Protein AF-A0A2S5WKQ3-F1 (afdb_monomer_lite)

Sequence (155 aa):
MHPRRALTFVALSVLSVTSLSACATPDPVRLVDHLTVNELSATMEIDELLPEDASAFVLGCPYSDVDALAASSGIDRELFRVGDRDLPGLTTDGPVALLPVIDGKVRPGVSYDTQHVSMCGTHNEAIIDRGSTLTFAQDGYGQWFAVSVLPSEQA

Radius of gyration: 25.55 Å; chains: 1; bounding box: 59×96×54 Å

Foldseek 3Di:
DDDDDDDDDDPPPPPPPPPPPPPDDPDAAAPVVQWDDDPFKTKHACQVFDDPQFFWWFKLDAQDDLVNSCVLQVQDSCLQDDPPDGPPDSHNGFAIFGFGQGPNHTHGGGGHHCVLEAAVADESHRIAGHRKMWMWGADPVRRTYTDDIHHHPPD

Secondary structure (DSSP, 8-state):
-----------------------PPPPPEEGGGG-EEETTEEEEEGGGTS-TT-SEEEEE-TT--HHHHHHHH---GGGGEETTEEPTT--TTPPPEEEEEETTEE---EEEE-TTEESSSS---SEEETT-EEEEEE-TTS-EEEEEEE-----

Structure (mmCIF, N/CA/C/O backbone):
data_AF-A0A2S5WKQ3-F1
#
_entry.id   AF-A0A2S5WKQ3-F1
#
loop_
_atom_site.group_PDB
_atom_site.id
_atom_site.type_symbol
_atom_site.label_atom_id
_atom_site.label_alt_id
_atom_site.label_comp_id
_atom_site.label_asym_id
_atom_site.label_entity_id
_atom_site.label_seq_id
_atom_site.pdbx_PDB_ins_code
_atom_site.Cartn_x
_atom_site.Cartn_y
_atom_site.Cartn_z
_atom_site.occupancy
_atom_site.B_iso_or_equiv
_atom_site.auth_seq_id
_atom_site.auth_comp_id
_atom_site.auth_asym_id
_atom_site.auth_atom_id
_atom_site.pdbx_PDB_model_num
ATOM 1 N N . MET A 1 1 ? -40.711 -75.280 -35.806 1.00 40.41 1 MET A N 1
ATOM 2 C CA . MET A 1 1 ? -39.359 -75.555 -35.272 1.00 40.41 1 MET A CA 1
ATOM 3 C C . MET A 1 1 ? -38.836 -74.264 -34.654 1.00 40.41 1 MET A C 1
ATOM 5 O O . MET A 1 1 ? -38.832 -73.257 -35.342 1.00 40.41 1 MET A O 1
ATOM 9 N N . HIS A 1 2 ? -38.513 -74.263 -33.357 1.00 44.75 2 HIS A N 1
ATOM 10 C CA . HIS A 1 2 ? -37.836 -73.144 -32.676 1.00 44.75 2 HIS A CA 1
ATOM 11 C C . HIS A 1 2 ? -36.31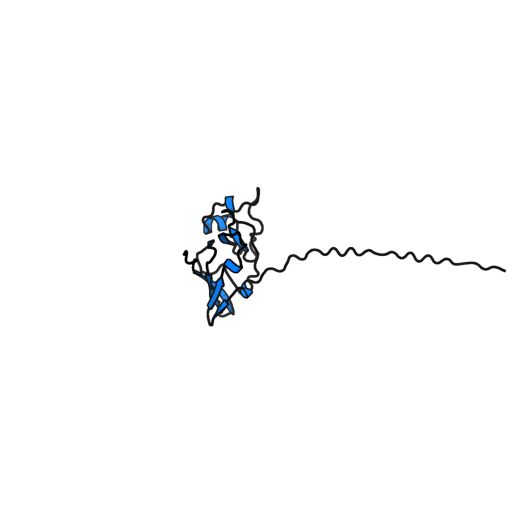7 -73.248 -32.884 1.00 44.75 2 HIS A C 1
ATOM 13 O O . HIS A 1 2 ? -35.801 -74.366 -32.924 1.00 44.75 2 HIS A O 1
ATOM 19 N N . PRO A 1 3 ? -35.607 -72.110 -32.952 1.00 47.06 3 PRO A N 1
ATOM 20 C CA . PRO A 1 3 ? -34.693 -71.726 -31.858 1.00 47.06 3 PRO A CA 1
ATOM 21 C C . PRO A 1 3 ? -34.768 -70.204 -31.565 1.00 47.06 3 PRO A C 1
ATOM 23 O O . PRO A 1 3 ? -34.847 -69.401 -32.480 1.00 47.06 3 PRO A O 1
ATOM 26 N N . ARG A 1 4 ? -35.025 -69.735 -30.335 1.00 41.53 4 ARG A N 1
ATOM 27 C CA . ARG A 1 4 ? -34.152 -69.528 -29.148 1.00 41.53 4 ARG A CA 1
ATOM 28 C C . ARG A 1 4 ? -33.029 -68.468 -29.278 1.00 41.53 4 ARG A C 1
ATOM 30 O O . ARG A 1 4 ? -32.002 -68.754 -29.874 1.00 41.53 4 ARG A O 1
ATOM 37 N N . ARG A 1 5 ? -33.192 -67.407 -28.452 1.00 44.25 5 ARG A N 1
ATOM 38 C CA . ARG A 1 5 ? -32.196 -66.507 -27.795 1.00 44.25 5 ARG A CA 1
ATOM 39 C C . ARG A 1 5 ? -31.515 -65.473 -28.722 1.00 44.25 5 ARG A C 1
ATOM 41 O O . ARG A 1 5 ? -31.240 -65.782 -29.862 1.00 44.25 5 ARG A O 1
ATOM 48 N N . ALA A 1 6 ? -31.237 -64.229 -28.321 1.00 40.34 6 ALA A N 1
ATOM 49 C CA . ALA A 1 6 ? -30.874 -63.715 -27.001 1.00 40.34 6 ALA A CA 1
ATOM 50 C C . ALA A 1 6 ? -31.345 -62.259 -26.771 1.00 40.34 6 ALA A C 1
ATOM 52 O O . ALA A 1 6 ? -31.370 -61.449 -27.692 1.00 40.34 6 ALA A O 1
ATOM 53 N N . LEU A 1 7 ? -31.694 -61.949 -25.519 1.00 44.22 7 LEU A N 1
ATOM 54 C CA . LEU A 1 7 ? -31.868 -60.593 -24.994 1.00 44.22 7 LEU A CA 1
ATOM 55 C C . LEU A 1 7 ? -30.492 -60.058 -24.590 1.00 44.22 7 LEU A C 1
ATOM 57 O O . LEU A 1 7 ? -29.860 -60.630 -23.702 1.00 44.22 7 LEU A O 1
ATOM 61 N N . THR A 1 8 ? -30.051 -58.965 -25.204 1.00 44.59 8 THR A N 1
ATOM 62 C CA . THR A 1 8 ? -28.848 -58.235 -24.788 1.00 44.59 8 THR A CA 1
ATOM 63 C C . THR A 1 8 ? -29.299 -56.973 -24.060 1.00 44.59 8 THR A C 1
ATOM 65 O O . THR A 1 8 ? -29.666 -55.982 -24.685 1.00 44.59 8 THR A O 1
ATOM 68 N N . PHE A 1 9 ? -29.324 -57.023 -22.728 1.00 42.53 9 PHE A N 1
ATOM 69 C CA . PHE A 1 9 ? -29.462 -55.832 -21.892 1.00 42.53 9 PHE A CA 1
ATOM 70 C C . PHE A 1 9 ? -28.116 -55.106 -21.875 1.00 42.53 9 PHE A C 1
ATOM 72 O O . PHE A 1 9 ? -27.173 -55.553 -21.227 1.00 42.53 9 PHE A O 1
ATOM 79 N N . VAL A 1 10 ? -28.019 -53.992 -22.599 1.00 49.22 10 VAL A N 1
ATOM 80 C CA . VAL A 1 10 ? -26.909 -53.047 -22.446 1.00 49.22 10 VAL A CA 1
ATOM 81 C C . VAL A 1 10 ? -27.299 -52.095 -21.320 1.00 49.22 10 VAL A C 1
ATOM 83 O O . VAL A 1 10 ? -28.084 -51.171 -21.513 1.00 49.22 10 VAL A O 1
ATOM 86 N N . ALA A 1 11 ? -26.799 -52.370 -20.117 1.00 47.53 11 ALA A N 1
ATOM 87 C CA . ALA A 1 11 ? -26.864 -51.437 -19.002 1.00 47.53 11 ALA A CA 1
ATOM 88 C C . ALA A 1 11 ? -25.913 -50.269 -19.303 1.00 47.53 11 ALA A C 1
ATOM 90 O O . ALA A 1 11 ? -24.693 -50.410 -19.240 1.00 47.53 11 ALA A O 1
ATOM 91 N N . LEU A 1 12 ? -26.482 -49.130 -19.700 1.00 41.03 12 LEU A N 1
ATOM 92 C CA . LEU A 1 12 ? -25.751 -47.892 -19.932 1.00 41.03 12 LEU A CA 1
ATOM 93 C C . LEU A 1 12 ? -25.515 -47.218 -18.572 1.00 41.03 12 LEU A C 1
ATOM 95 O O . LEU A 1 12 ? -26.355 -46.471 -18.074 1.00 41.03 12 LEU A O 1
ATOM 99 N N . SER A 1 13 ? -24.390 -47.532 -17.933 1.00 49.34 13 SER A N 1
ATOM 100 C CA . SER A 1 13 ? -23.943 -46.838 -16.725 1.00 49.34 13 SER A CA 1
ATOM 101 C C . SER A 1 13 ? -23.499 -45.425 -17.104 1.00 49.34 13 SER A C 1
ATOM 103 O O . SER A 1 13 ? -22.379 -45.218 -17.569 1.00 49.34 13 SER A O 1
ATOM 105 N N . VAL A 1 14 ? -24.391 -44.448 -16.937 1.00 49.59 14 VAL A N 1
ATOM 106 C CA . VAL A 1 14 ? -24.063 -43.023 -17.047 1.00 49.59 14 VAL A CA 1
ATOM 107 C C . VAL A 1 14 ? -23.231 -42.656 -15.819 1.00 49.59 14 VAL A C 1
ATOM 109 O O . VAL A 1 14 ? -23.765 -42.404 -14.743 1.00 49.59 14 VAL A O 1
ATOM 112 N N . LEU A 1 15 ? -21.906 -42.679 -15.966 1.00 46.81 15 LEU A N 1
ATOM 113 C CA . LEU A 1 15 ? -20.988 -42.036 -15.031 1.00 46.81 15 LEU A CA 1
ATOM 114 C C . LEU A 1 15 ? -21.221 -40.528 -15.129 1.00 46.81 15 LEU A C 1
ATOM 116 O O . LEU A 1 15 ? -20.680 -39.847 -15.996 1.00 46.81 15 LEU A O 1
ATOM 120 N N . SER A 1 16 ? -22.076 -40.017 -14.252 1.00 50.88 16 SER A N 1
ATOM 121 C CA . SER A 1 16 ? -22.193 -38.597 -13.963 1.00 50.88 16 SER A CA 1
ATOM 122 C C . SER A 1 16 ? -20.865 -38.114 -13.382 1.00 50.88 16 SER A C 1
ATOM 124 O O . SER A 1 16 ? -20.618 -38.226 -12.182 1.00 50.88 16 SER A O 1
ATOM 126 N N . VAL A 1 17 ? -19.996 -37.606 -14.258 1.00 54.12 17 VAL A N 1
ATOM 127 C CA . VAL A 1 17 ? -18.854 -36.774 -13.885 1.00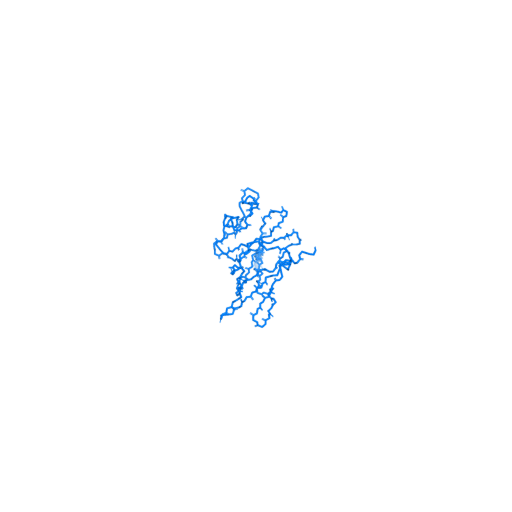 54.12 17 VAL A CA 1
ATOM 128 C C . VAL A 1 17 ? -19.441 -35.484 -13.329 1.00 54.12 17 VAL A C 1
ATOM 130 O O . VAL A 1 17 ? -19.790 -34.564 -14.064 1.00 54.12 17 VAL A O 1
ATOM 133 N N . THR A 1 18 ? -19.625 -35.435 -12.014 1.00 53.84 18 THR A N 1
ATOM 134 C CA . THR A 1 18 ? -19.784 -34.172 -11.302 1.00 53.84 18 THR A CA 1
ATOM 135 C C . THR A 1 18 ? -18.440 -33.468 -11.388 1.00 53.84 18 THR A C 1
ATOM 137 O O . THR A 1 18 ? -17.550 -33.710 -10.573 1.00 53.84 18 THR A O 1
ATOM 140 N N . SER A 1 19 ? -18.267 -32.652 -12.426 1.00 52.22 19 SER A N 1
ATOM 141 C CA . SER A 1 19 ? -17.195 -31.672 -12.504 1.00 52.22 19 SER A CA 1
ATOM 142 C C . SER A 1 19 ? -17.365 -30.735 -11.312 1.00 52.22 19 SER A C 1
ATOM 144 O O . SER A 1 19 ? -18.143 -29.787 -11.354 1.00 52.22 19 SER A O 1
ATOM 146 N N . LEU A 1 20 ? -16.687 -31.055 -10.211 1.00 49.84 20 LEU A N 1
ATOM 147 C CA . LEU A 1 20 ? -16.390 -30.111 -9.149 1.00 49.84 20 LEU A CA 1
ATOM 148 C C . LEU A 1 20 ? -15.510 -29.047 -9.797 1.00 49.84 20 LEU A C 1
ATOM 150 O O . LEU A 1 20 ? -14.291 -29.187 -9.858 1.00 49.84 20 LEU A O 1
ATOM 154 N N . SER A 1 21 ? -16.141 -28.014 -10.349 1.00 50.00 21 SER A N 1
ATOM 155 C CA . SER A 1 21 ? -15.497 -26.734 -10.589 1.00 50.00 21 SER A CA 1
ATOM 156 C C . SER A 1 21 ? -15.071 -26.223 -9.219 1.00 50.00 21 SER A C 1
ATOM 158 O O . SER A 1 21 ? -15.808 -25.502 -8.554 1.00 50.00 21 SER A O 1
ATOM 160 N N . ALA A 1 22 ? -13.908 -26.677 -8.750 1.00 56.59 22 ALA A N 1
ATOM 161 C CA . ALA A 1 22 ? -13.167 -25.945 -7.749 1.00 56.59 22 ALA A CA 1
ATOM 162 C C . ALA A 1 22 ? -13.051 -24.533 -8.320 1.00 56.59 22 ALA A C 1
ATOM 164 O O . ALA A 1 22 ? -12.485 -24.357 -9.400 1.00 56.59 22 ALA A O 1
ATOM 165 N N . CYS A 1 23 ? -13.693 -23.563 -7.671 1.00 56.69 23 CYS A N 1
ATOM 166 C CA . CYS A 1 23 ? -13.458 -22.162 -7.961 1.00 56.69 23 CYS A CA 1
ATOM 167 C C . CYS A 1 23 ? -11.951 -21.971 -7.803 1.00 56.69 23 CYS A C 1
ATOM 169 O O . CYS A 1 23 ? -11.450 -21.999 -6.679 1.00 56.69 23 CYS A O 1
ATOM 171 N N . ALA A 1 24 ? -11.223 -21.902 -8.919 1.00 57.31 24 ALA A N 1
ATOM 172 C CA . ALA A 1 24 ? -9.832 -21.503 -8.885 1.00 57.31 24 ALA A CA 1
ATOM 173 C C . ALA A 1 24 ? -9.813 -20.155 -8.167 1.00 57.31 24 ALA A C 1
ATOM 175 O O . ALA A 1 24 ? -10.614 -19.272 -8.491 1.00 57.31 24 ALA A O 1
ATOM 176 N N . THR A 1 25 ? -8.984 -20.034 -7.133 1.00 58.97 25 THR A N 1
ATOM 177 C CA . THR A 1 25 ? -8.708 -18.734 -6.528 1.00 58.97 25 THR A CA 1
ATOM 178 C C . THR A 1 25 ? -8.339 -17.782 -7.662 1.00 58.97 25 THR A C 1
ATOM 180 O O . THR A 1 25 ? -7.505 -18.170 -8.483 1.00 58.97 25 THR A O 1
ATOM 183 N N . PRO A 1 26 ? -8.991 -16.611 -7.768 1.00 64.06 26 PRO A N 1
ATOM 184 C CA . PRO A 1 26 ? -8.657 -15.653 -8.809 1.00 64.06 26 PRO A CA 1
ATOM 185 C C . PRO A 1 26 ? -7.161 -15.350 -8.743 1.00 64.06 26 PRO A C 1
ATOM 187 O O . PRO A 1 26 ? -6.601 -15.252 -7.646 1.00 64.06 26 PRO A O 1
ATOM 190 N N . ASP A 1 27 ? -6.526 -15.258 -9.910 1.00 69.25 27 ASP A N 1
ATOM 191 C CA . ASP A 1 27 ? -5.113 -14.909 -9.984 1.00 69.25 27 ASP A CA 1
ATOM 192 C C . ASP A 1 27 ? -4.884 -13.550 -9.297 1.00 69.25 27 ASP A C 1
ATOM 194 O O . ASP A 1 27 ? -5.741 -12.661 -9.388 1.00 69.25 27 ASP A O 1
ATOM 198 N N . PRO A 1 28 ? -3.762 -13.382 -8.578 1.00 72.75 28 PRO A N 1
ATOM 199 C CA . PRO A 1 28 ? -3.453 -12.126 -7.912 1.00 72.75 28 PRO A CA 1
ATOM 200 C C . PRO A 1 28 ? -3.348 -10.983 -8.927 1.00 72.75 28 PRO A C 1
ATOM 202 O O . PRO A 1 28 ? -2.813 -11.146 -10.026 1.00 72.75 28 PRO A O 1
ATOM 205 N N . VAL A 1 29 ? -3.844 -9.808 -8.541 1.00 84.31 29 VAL A N 1
ATOM 206 C CA . VAL A 1 29 ? -3.756 -8.592 -9.361 1.00 84.31 29 VAL A CA 1
ATOM 207 C C . VAL A 1 29 ? -2.295 -8.152 -9.433 1.00 84.31 29 VAL A C 1
ATOM 209 O O . VAL A 1 29 ? -1.602 -8.135 -8.418 1.00 84.31 29 VAL A O 1
ATOM 212 N N . ARG A 1 30 ? -1.799 -7.804 -10.621 1.00 88.88 30 ARG A N 1
ATOM 213 C CA . ARG A 1 30 ? -0.387 -7.446 -10.821 1.00 88.88 30 ARG A CA 1
ATOM 214 C C . ARG A 1 30 ? -0.173 -5.961 -10.549 1.00 88.88 30 ARG A C 1
ATOM 216 O O . ARG A 1 30 ? -0.748 -5.125 -11.236 1.00 88.88 30 ARG A O 1
ATOM 223 N N . LEU A 1 31 ? 0.705 -5.622 -9.603 1.00 89.06 31 LEU A N 1
ATOM 224 C CA . LEU A 1 31 ? 0.988 -4.220 -9.248 1.00 89.06 31 LEU A CA 1
ATOM 225 C C . LEU A 1 31 ? 1.557 -3.407 -10.410 1.00 89.06 31 LEU A C 1
ATOM 227 O O . LEU A 1 31 ? 1.294 -2.213 -10.514 1.00 89.06 31 LEU A O 1
ATOM 231 N N . VAL A 1 32 ? 2.325 -4.050 -11.292 1.00 91.69 32 VAL A N 1
ATOM 232 C CA . VAL A 1 32 ? 2.923 -3.387 -12.459 1.00 91.69 32 VAL A CA 1
ATOM 233 C C . VAL A 1 32 ? 1.876 -2.804 -13.407 1.00 91.69 32 VAL A C 1
ATOM 235 O O . VAL A 1 32 ? 2.155 -1.807 -14.066 1.00 91.69 32 VAL A O 1
ATOM 238 N N . ASP A 1 33 ? 0.670 -3.375 -13.441 1.00 92.06 33 ASP A N 1
ATOM 239 C CA . ASP A 1 33 ? -0.402 -2.923 -14.330 1.00 92.06 33 ASP A CA 1
ATOM 240 C C . ASP A 1 33 ? -1.058 -1.615 -13.828 1.00 92.06 33 ASP A C 1
ATOM 242 O O . ASP A 1 33 ? -1.773 -0.964 -14.584 1.00 92.06 33 ASP A O 1
ATOM 246 N N . HIS A 1 34 ? -0.761 -1.196 -12.590 1.00 92.06 34 HIS A N 1
ATOM 247 C CA . HIS A 1 34 ? -1.207 0.066 -11.984 1.00 92.06 34 HIS A CA 1
ATOM 248 C C . HIS A 1 34 ? -0.141 1.174 -12.025 1.00 92.06 34 HIS A C 1
ATOM 250 O O . HIS A 1 34 ? -0.344 2.266 -11.494 1.00 92.06 34 HIS A O 1
ATOM 256 N N . LEU A 1 35 ? 1.025 0.906 -12.620 1.00 93.81 35 LEU A N 1
ATOM 257 C CA . LEU A 1 35 ? 2.070 1.911 -12.770 1.00 93.81 35 LEU A CA 1
ATOM 258 C C . LEU A 1 35 ? 1.817 2.794 -13.993 1.00 93.81 35 LEU A C 1
ATOM 260 O O . LEU A 1 35 ? 1.761 2.324 -15.128 1.00 93.81 35 LEU A O 1
ATOM 264 N N . THR A 1 36 ? 1.802 4.104 -13.772 1.00 95.56 36 THR A N 1
ATOM 265 C CA . THR A 1 36 ? 1.923 5.104 -14.833 1.00 95.56 36 THR A CA 1
ATOM 266 C C . THR A 1 36 ? 3.400 5.428 -15.036 1.00 95.56 36 THR A C 1
ATOM 268 O O . THR A 1 36 ? 4.006 6.146 -14.243 1.00 95.56 36 THR A O 1
ATOM 271 N N . VAL A 1 37 ? 4.003 4.863 -16.084 1.00 94.31 37 VAL A N 1
ATOM 272 C CA . VAL A 1 37 ? 5.443 4.990 -16.361 1.00 94.31 37 VAL A CA 1
ATOM 273 C C . VAL A 1 37 ? 5.749 6.247 -17.181 1.00 94.31 37 VAL A C 1
ATOM 275 O O . VAL A 1 37 ? 5.173 6.468 -18.244 1.00 94.31 37 VAL A O 1
ATOM 278 N N . ASN A 1 38 ? 6.728 7.015 -16.712 1.00 88.50 38 ASN A N 1
ATOM 279 C CA . ASN A 1 38 ? 7.406 8.107 -17.405 1.00 88.50 38 ASN A CA 1
ATOM 280 C C . ASN A 1 38 ? 8.893 7.747 -17.594 1.00 88.50 38 ASN A C 1
ATOM 282 O O . ASN A 1 38 ? 9.377 6.796 -16.990 1.00 88.50 38 ASN A O 1
ATOM 286 N N . GLU A 1 39 ? 9.633 8.495 -18.422 1.00 82.06 39 GLU A N 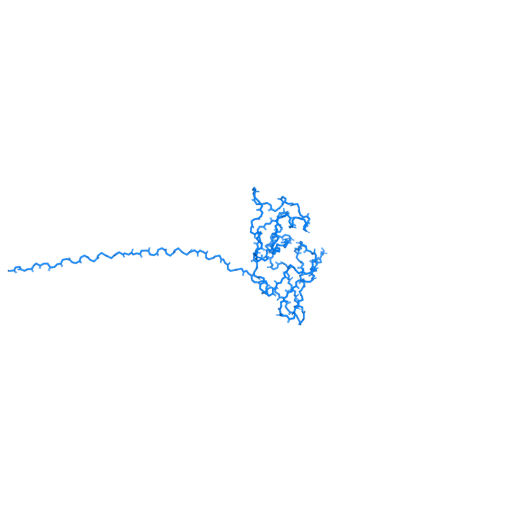1
ATOM 287 C CA . GLU A 1 39 ? 10.978 8.128 -18.924 1.00 82.06 39 GLU A CA 1
ATOM 288 C C . GLU A 1 39 ? 11.903 7.392 -17.928 1.00 82.06 39 GLU A C 1
ATOM 290 O O . GLU A 1 39 ? 12.517 6.399 -18.307 1.00 82.06 39 GLU A O 1
ATOM 295 N N . LEU A 1 40 ? 11.999 7.853 -16.673 1.00 85.62 40 LEU A N 1
ATOM 296 C CA . LEU A 1 40 ? 12.852 7.258 -15.628 1.00 85.62 40 LEU A CA 1
ATOM 297 C C . LEU A 1 40 ? 12.133 7.019 -14.287 1.00 85.62 40 LEU A C 1
ATOM 299 O O . LEU A 1 40 ? 12.776 6.703 -13.286 1.00 85.62 40 LEU A O 1
ATOM 303 N N . SER A 1 41 ? 10.816 7.201 -14.235 1.00 92.88 41 SER A N 1
ATOM 304 C CA . SER A 1 41 ? 10.027 7.089 -13.006 1.00 92.88 41 SER A CA 1
ATOM 305 C C . SER A 1 41 ? 8.664 6.483 -13.295 1.00 92.88 41 SER A C 1
ATOM 307 O O . SER A 1 41 ? 8.199 6.490 -14.429 1.00 92.88 41 SER A O 1
ATOM 309 N N . ALA A 1 42 ? 7.994 5.977 -12.271 1.00 95.31 42 ALA A N 1
ATOM 310 C CA . ALA A 1 42 ? 6.591 5.612 -12.385 1.00 95.31 42 ALA A CA 1
ATOM 311 C C . ALA A 1 42 ? 5.803 6.160 -11.202 1.00 95.31 42 ALA A C 1
ATOM 313 O O . ALA A 1 42 ? 6.372 6.402 -10.137 1.00 95.31 42 ALA A O 1
ATOM 314 N N . THR A 1 43 ? 4.506 6.359 -11.390 1.00 95.38 43 THR A N 1
ATOM 315 C CA . THR A 1 43 ? 3.585 6.727 -10.315 1.00 95.38 43 THR A CA 1
ATOM 316 C C . THR A 1 43 ? 2.457 5.716 -10.187 1.00 95.38 43 THR A C 1
ATOM 318 O O . THR A 1 43 ? 2.152 4.994 -11.134 1.00 95.38 43 THR A O 1
ATOM 321 N N . MET A 1 44 ? 1.854 5.652 -9.005 1.00 93.50 44 MET A N 1
ATOM 322 C CA . MET A 1 44 ? 0.676 4.837 -8.718 1.00 93.50 44 MET A CA 1
ATOM 323 C C . MET A 1 44 ? -0.251 5.625 -7.804 1.00 93.50 44 MET A C 1
ATOM 325 O O . MET A 1 44 ? 0.184 6.078 -6.743 1.00 93.50 44 MET A O 1
ATOM 329 N N . GLU A 1 45 ? -1.511 5.754 -8.205 1.00 93.12 45 GLU A N 1
ATOM 330 C CA . GLU A 1 45 ? -2.550 6.350 -7.371 1.00 93.12 45 GLU A CA 1
ATOM 331 C C . GLU A 1 45 ? -3.165 5.278 -6.473 1.00 93.12 45 GLU A C 1
ATOM 333 O O . GLU A 1 45 ? -3.615 4.231 -6.940 1.00 93.12 45 GLU A O 1
ATOM 338 N N . ILE A 1 46 ? -3.193 5.530 -5.166 1.00 89.88 46 ILE A N 1
ATOM 339 C CA . ILE A 1 46 ? -3.675 4.543 -4.189 1.00 89.88 46 ILE A CA 1
ATOM 340 C C . ILE A 1 46 ? -5.189 4.337 -4.246 1.00 89.88 46 ILE A C 1
ATOM 342 O O . ILE A 1 46 ? -5.682 3.260 -3.902 1.00 89.88 46 ILE A O 1
ATOM 346 N N . ASP A 1 47 ? -5.924 5.331 -4.735 1.00 90.12 47 ASP A N 1
ATOM 347 C CA . ASP A 1 47 ? -7.382 5.276 -4.869 1.00 90.12 47 ASP A CA 1
ATOM 348 C C . ASP A 1 47 ? -7.846 4.148 -5.784 1.00 90.12 47 ASP A C 1
ATOM 350 O O . ASP A 1 47 ? -8.896 3.559 -5.541 1.00 90.12 47 ASP A O 1
ATOM 354 N N . GLU A 1 48 ? -7.045 3.798 -6.791 1.00 86.44 48 GLU A N 1
ATOM 355 C CA . GLU A 1 48 ? -7.355 2.703 -7.711 1.00 86.44 48 GLU A CA 1
ATOM 356 C C . GLU A 1 48 ? -7.280 1.325 -7.044 1.00 86.44 48 GLU A C 1
ATOM 358 O O . GLU A 1 48 ? -7.861 0.359 -7.539 1.00 86.44 48 GLU A O 1
ATOM 363 N N . LEU A 1 49 ? -6.557 1.229 -5.926 1.00 87.88 49 LEU A N 1
ATOM 364 C CA . LEU A 1 49 ? -6.327 -0.016 -5.201 1.00 87.88 49 LEU A CA 1
ATOM 365 C C . LEU A 1 49 ? -7.264 -0.164 -3.998 1.00 87.88 49 LEU A C 1
ATOM 367 O O . LEU A 1 49 ? -7.508 -1.289 -3.556 1.00 87.88 49 LEU A O 1
ATOM 371 N N . LEU A 1 50 ? -7.766 0.951 -3.452 1.00 87.56 50 LEU A N 1
ATOM 372 C CA . LEU A 1 50 ? -8.588 0.989 -2.241 1.00 87.56 50 LEU A CA 1
ATOM 373 C C . LEU A 1 50 ? -10.035 0.535 -2.504 1.00 87.56 50 LEU A C 1
ATOM 375 O O . LEU A 1 50 ? -10.705 1.080 -3.380 1.00 87.56 50 LEU A O 1
ATOM 379 N N . PRO A 1 51 ? -10.591 -0.360 -1.665 1.00 89.00 51 PRO A N 1
ATOM 380 C CA . PRO A 1 51 ? -12.041 -0.501 -1.532 1.00 89.00 51 PRO A CA 1
ATOM 381 C C . PRO A 1 51 ? -12.688 0.844 -1.176 1.00 89.00 51 PRO A C 1
ATOM 383 O O . PRO A 1 51 ? -12.107 1.596 -0.398 1.00 89.00 51 PRO A O 1
ATOM 386 N N . GLU A 1 52 ? -13.890 1.149 -1.678 1.00 89.31 52 GLU A N 1
ATOM 387 C CA . GLU A 1 52 ? -14.543 2.466 -1.511 1.00 89.31 52 GLU A CA 1
ATOM 388 C C . GLU A 1 52 ? -14.647 2.948 -0.047 1.00 89.31 52 GLU A C 1
ATOM 390 O O . GLU A 1 52 ? -14.547 4.144 0.227 1.00 89.31 52 GLU A O 1
ATOM 395 N N . ASP A 1 53 ? -14.769 2.040 0.916 1.00 92.81 53 ASP A N 1
ATOM 396 C CA . ASP A 1 53 ? -14.905 2.324 2.348 1.00 92.81 53 ASP A CA 1
ATOM 397 C C . ASP A 1 53 ? -13.571 2.432 3.114 1.00 92.81 53 ASP A C 1
ATOM 399 O O . ASP A 1 53 ? -13.563 2.796 4.291 1.00 92.81 53 ASP A O 1
ATOM 403 N N . ALA A 1 54 ? -12.436 2.159 2.469 1.00 94.38 54 ALA A N 1
ATOM 404 C CA . ALA A 1 54 ? -11.123 2.165 3.111 1.00 94.38 54 ALA A CA 1
ATOM 405 C C . ALA A 1 54 ? -10.471 3.557 3.145 1.00 94.38 54 ALA A C 1
ATOM 407 O O . ALA A 1 54 ? -10.257 4.178 2.113 1.00 94.38 54 ALA A O 1
ATOM 408 N N . SER A 1 55 ? -10.080 4.053 4.318 1.00 93.69 55 SER A N 1
ATOM 409 C CA . SER A 1 55 ? -9.453 5.379 4.448 1.00 93.69 55 SER A CA 1
ATOM 410 C C . SER A 1 55 ? -7.961 5.402 4.104 1.00 93.69 55 SER A C 1
ATOM 412 O O . SER A 1 55 ? -7.421 6.461 3.801 1.00 93.69 55 SER A O 1
ATOM 414 N N . ALA A 1 56 ? -7.290 4.256 4.199 1.00 94.00 56 ALA A N 1
ATOM 415 C CA . ALA A 1 56 ? -5.853 4.100 3.997 1.00 94.00 56 ALA A CA 1
ATOM 416 C C . ALA A 1 56 ? -5.504 2.622 3.768 1.00 94.00 56 ALA A C 1
ATOM 418 O O . ALA A 1 56 ? -6.337 1.738 3.994 1.00 94.00 56 ALA A O 1
ATOM 419 N N . PHE A 1 57 ? -4.253 2.353 3.404 1.00 92.19 57 PHE A N 1
ATOM 420 C CA . PHE A 1 57 ? -3.651 1.024 3.437 1.00 92.19 57 PHE A CA 1
ATOM 421 C C . PHE A 1 57 ? -2.524 0.938 4.457 1.00 92.19 57 PHE A C 1
ATOM 423 O O . PHE A 1 57 ? -1.665 1.810 4.515 1.00 92.19 57 PHE A O 1
ATOM 430 N N . VAL A 1 58 ? -2.478 -0.170 5.196 1.00 92.81 58 VAL A N 1
ATOM 431 C CA . VAL A 1 58 ? -1.252 -0.637 5.851 1.00 92.81 58 VAL A CA 1
ATOM 432 C C . VAL A 1 58 ? -0.520 -1.555 4.881 1.00 92.81 58 VAL A C 1
ATOM 434 O O . VAL A 1 58 ? -1.111 -2.493 4.335 1.00 92.81 58 VAL A O 1
ATOM 437 N N . LEU A 1 59 ? 0.769 -1.302 4.675 1.00 89.88 59 LEU A N 1
ATOM 438 C CA . LEU A 1 59 ? 1.602 -2.131 3.811 1.00 89.88 59 LEU A CA 1
ATOM 439 C C . LEU A 1 59 ? 2.065 -3.398 4.536 1.00 89.88 59 LEU A C 1
ATOM 441 O O . LEU A 1 59 ? 2.942 -3.360 5.395 1.00 89.88 59 LEU A O 1
ATOM 445 N N . GLY A 1 60 ? 1.498 -4.542 4.154 1.00 87.94 60 GLY A N 1
ATOM 446 C CA . GLY A 1 60 ? 1.952 -5.866 4.568 1.00 87.94 60 GLY A CA 1
ATOM 447 C C . GLY A 1 60 ? 3.105 -6.350 3.693 1.00 87.94 60 GLY A C 1
ATOM 448 O O . GLY A 1 60 ? 2.873 -7.009 2.680 1.00 87.94 60 GLY A O 1
ATOM 449 N N . CYS A 1 61 ? 4.339 -6.019 4.069 1.00 86.31 61 CYS A N 1
ATOM 450 C CA . CYS A 1 61 ? 5.539 -6.464 3.361 1.00 86.31 61 CYS A CA 1
ATOM 451 C C . CYS A 1 61 ? 5.859 -7.947 3.602 1.00 86.31 61 CYS A C 1
ATOM 453 O O . CYS A 1 61 ? 5.468 -8.484 4.642 1.00 86.31 61 CYS A O 1
ATOM 455 N N . PRO A 1 62 ? 6.614 -8.617 2.704 1.00 80.50 62 PRO A N 1
ATOM 456 C CA . PRO A 1 62 ? 7.125 -9.958 2.976 1.00 80.50 62 PRO A CA 1
ATOM 457 C C . PRO A 1 62 ? 7.807 -10.006 4.348 1.00 80.50 62 PRO A C 1
ATOM 459 O O . PRO A 1 62 ? 8.458 -9.040 4.753 1.00 80.50 62 PRO A O 1
ATOM 462 N N . TYR A 1 63 ? 7.642 -11.111 5.072 1.00 77.38 63 TYR A N 1
ATOM 463 C CA . TYR A 1 63 ? 8.143 -11.292 6.445 1.00 77.38 63 TYR A CA 1
ATOM 464 C C . TYR A 1 63 ? 7.531 -10.381 7.518 1.00 77.38 63 TYR A C 1
ATOM 466 O O . TYR A 1 63 ? 7.962 -10.447 8.667 1.00 77.38 63 TYR A O 1
ATOM 474 N N . SER A 1 64 ? 6.518 -9.575 7.192 1.00 82.69 64 SER A N 1
ATOM 475 C CA . SER A 1 64 ? 5.783 -8.808 8.200 1.00 82.69 64 SER A CA 1
ATOM 476 C C . SER A 1 64 ? 4.795 -9.710 8.936 1.00 82.69 64 SER A C 1
ATOM 478 O O . SER A 1 64 ? 4.047 -10.458 8.312 1.00 82.69 64 SER A O 1
ATOM 480 N N . ASP A 1 65 ? 4.769 -9.613 10.261 1.00 88.19 65 ASP A N 1
ATOM 481 C CA . ASP A 1 65 ? 3.718 -10.162 11.115 1.00 88.19 65 ASP A CA 1
ATOM 482 C C . ASP A 1 65 ? 2.926 -9.022 11.776 1.00 88.19 65 ASP A C 1
ATOM 484 O O . ASP A 1 65 ? 3.231 -7.840 11.599 1.00 88.19 65 ASP A O 1
ATOM 488 N N . VAL A 1 66 ? 1.875 -9.363 12.523 1.00 91.19 66 VAL A N 1
ATOM 489 C CA . VAL A 1 66 ? 1.025 -8.361 13.183 1.00 91.19 66 VAL A CA 1
ATOM 490 C C . VAL A 1 66 ? 1.819 -7.480 14.153 1.00 91.19 66 VAL A C 1
ATOM 492 O O . VAL A 1 66 ? 1.531 -6.290 14.250 1.00 91.19 66 VAL A O 1
ATOM 495 N N . ASP A 1 67 ? 2.819 -8.026 14.846 1.00 90.12 67 ASP A N 1
ATOM 496 C CA . ASP A 1 67 ? 3.634 -7.251 15.783 1.00 90.12 67 ASP A CA 1
ATOM 497 C C . ASP A 1 67 ? 4.506 -6.229 15.061 1.00 90.12 67 ASP A C 1
ATOM 499 O O . ASP A 1 67 ? 4.540 -5.056 15.440 1.00 90.12 67 ASP A O 1
ATOM 503 N N . ALA A 1 68 ? 5.176 -6.653 13.992 1.00 88.19 68 ALA A N 1
ATOM 504 C CA . ALA A 1 68 ? 5.987 -5.783 13.158 1.00 88.19 68 ALA A CA 1
ATOM 505 C C . ALA A 1 68 ? 5.138 -4.690 12.492 1.00 88.19 68 ALA A C 1
ATOM 507 O O . ALA A 1 68 ? 5.553 -3.528 12.443 1.00 88.19 68 ALA A O 1
ATOM 508 N N . LEU A 1 69 ? 3.934 -5.028 12.019 1.00 90.19 69 LEU A N 1
ATOM 509 C CA . LEU A 1 69 ? 3.017 -4.055 11.426 1.00 90.19 69 LEU A CA 1
ATOM 510 C C . LEU A 1 69 ? 2.490 -3.062 12.456 1.00 90.19 69 LEU A C 1
ATOM 512 O O . LEU A 1 69 ? 2.523 -1.863 12.198 1.00 90.19 69 LEU A O 1
ATOM 516 N N . ALA A 1 70 ? 2.055 -3.518 13.630 1.00 92.19 70 ALA A N 1
ATOM 517 C CA . ALA A 1 70 ? 1.607 -2.628 14.699 1.00 92.19 70 ALA A CA 1
ATOM 518 C C . ALA A 1 70 ? 2.732 -1.674 15.137 1.00 92.19 70 ALA A C 1
ATOM 520 O O . ALA A 1 70 ? 2.522 -0.468 15.255 1.00 92.19 70 ALA A O 1
ATOM 521 N N . ALA A 1 71 ? 3.954 -2.190 15.299 1.00 90.38 71 ALA A N 1
ATOM 522 C CA . ALA A 1 71 ? 5.108 -1.388 15.690 1.00 90.38 71 ALA A CA 1
ATOM 523 C C . ALA A 1 71 ? 5.509 -0.348 14.630 1.00 90.38 71 ALA A C 1
ATOM 525 O O . ALA A 1 71 ? 5.818 0.788 14.984 1.00 90.38 71 ALA A O 1
ATOM 526 N N . SER A 1 72 ? 5.517 -0.722 13.347 1.00 88.00 72 SER A N 1
ATOM 527 C CA . SER A 1 72 ? 5.930 0.172 12.253 1.00 88.00 72 SER A CA 1
ATOM 528 C C . SER A 1 72 ? 4.862 1.199 11.875 1.00 88.00 72 SER A C 1
ATOM 530 O O . SER A 1 72 ? 5.198 2.342 11.582 1.00 88.00 72 SER A O 1
ATOM 532 N N . SER A 1 73 ? 3.584 0.820 11.912 1.00 88.81 73 SER A N 1
ATOM 533 C CA . SER A 1 73 ? 2.462 1.714 11.595 1.00 88.81 73 SER A CA 1
ATOM 534 C C . SER A 1 73 ? 2.037 2.604 12.766 1.00 88.81 73 SER A C 1
ATOM 536 O O . SER A 1 73 ? 1.398 3.630 12.555 1.00 88.81 73 SER A O 1
ATOM 538 N N . GLY A 1 74 ? 2.346 2.216 14.008 1.00 90.56 74 GLY A N 1
ATOM 539 C CA . GLY A 1 74 ? 1.826 2.877 15.209 1.00 90.56 74 GLY A CA 1
ATOM 540 C C . GLY A 1 74 ? 0.343 2.591 15.486 1.00 90.56 74 GLY A C 1
ATOM 541 O O . GLY A 1 74 ? -0.230 3.179 16.404 1.00 90.56 74 GLY A O 1
ATOM 542 N N . ILE A 1 75 ? -0.283 1.695 14.717 1.00 92.62 75 ILE A N 1
ATOM 543 C CA . ILE A 1 75 ? -1.655 1.236 14.940 1.00 92.62 75 ILE A CA 1
ATOM 544 C C . ILE A 1 75 ? -1.663 0.241 16.103 1.00 92.62 75 ILE A C 1
ATOM 546 O O . ILE A 1 75 ? -0.822 -0.655 16.179 1.00 92.62 75 ILE A O 1
ATOM 550 N N . ASP A 1 76 ? -2.649 0.371 16.995 1.00 94.88 76 ASP A N 1
ATOM 551 C CA . ASP A 1 76 ? -2.860 -0.590 18.080 1.00 94.88 76 ASP A CA 1
ATOM 552 C C . ASP A 1 76 ? -3.018 -2.009 17.513 1.00 94.88 76 ASP A C 1
ATOM 554 O O . ASP A 1 76 ? -3.835 -2.256 16.620 1.00 94.88 76 ASP A O 1
ATOM 558 N N . ARG A 1 77 ? -2.249 -2.954 18.061 1.00 93.62 77 ARG A N 1
ATOM 559 C CA . ARG A 1 77 ? -2.270 -4.363 17.663 1.00 93.62 77 ARG A CA 1
ATOM 560 C C . ARG A 1 77 ? -3.689 -4.946 17.623 1.00 93.62 77 ARG A C 1
ATOM 562 O O . ARG A 1 77 ? -3.995 -5.729 16.726 1.00 93.62 77 ARG A O 1
ATOM 569 N N . GLU A 1 78 ? -4.572 -4.571 18.549 1.00 94.75 78 GLU A N 1
ATOM 570 C CA . GLU A 1 78 ? -5.942 -5.100 18.609 1.00 94.75 78 GLU A CA 1
ATOM 571 C C . GLU A 1 78 ? -6.782 -4.722 17.373 1.00 94.75 78 GLU A C 1
ATOM 573 O O . GLU A 1 78 ? -7.761 -5.401 17.048 1.00 94.75 78 GLU A O 1
ATOM 578 N N . LEU A 1 79 ? -6.389 -3.681 16.631 1.00 95.25 79 LEU A N 1
ATOM 579 C CA . LEU A 1 79 ? -7.050 -3.263 15.391 1.00 95.25 79 LEU A CA 1
ATOM 580 C C . LEU A 1 79 ? -6.727 -4.175 14.198 1.00 95.25 79 LEU A C 1
ATOM 582 O O . LEU A 1 79 ? -7.426 -4.099 13.188 1.00 95.25 79 LEU A O 1
ATOM 586 N N . PHE A 1 80 ? -5.749 -5.078 14.331 1.00 94.19 80 PHE A N 1
ATOM 587 C CA . PHE A 1 80 ? -5.439 -6.132 13.359 1.00 94.19 80 PHE A CA 1
ATOM 588 C C . PHE A 1 80 ? -6.224 -7.432 13.612 1.00 94.19 80 PHE A C 1
ATOM 590 O O . PHE A 1 80 ? -5.976 -8.443 12.957 1.00 94.19 80 PHE A O 1
ATOM 597 N N . ARG A 1 81 ? -7.177 -7.460 14.556 1.00 92.81 81 ARG A N 1
ATOM 598 C CA . ARG A 1 81 ? -7.925 -8.685 14.878 1.00 92.81 81 ARG A CA 1
ATOM 599 C C . ARG A 1 81 ? -9.166 -8.892 14.014 1.00 92.81 81 ARG A C 1
ATOM 601 O O . ARG A 1 81 ? -9.982 -7.992 13.791 1.00 92.81 81 ARG A O 1
ATOM 608 N N . VAL A 1 82 ? -9.363 -10.143 13.604 1.00 89.19 82 VAL A N 1
ATOM 609 C CA . VAL A 1 82 ? -10.567 -10.649 12.941 1.00 89.19 82 VAL A CA 1
ATOM 610 C C . VAL A 1 82 ? -11.249 -11.650 13.875 1.00 89.19 82 VAL A C 1
ATOM 612 O O . VAL A 1 82 ? -10.856 -12.813 13.983 1.00 89.19 82 VAL A O 1
ATOM 615 N N . GLY A 1 83 ? -12.280 -11.179 14.582 1.00 88.81 83 GLY A N 1
ATOM 616 C CA . GLY A 1 83 ? -12.876 -11.929 15.690 1.00 88.81 83 GLY A CA 1
ATOM 617 C C . GLY A 1 83 ? -11.854 -12.117 16.812 1.00 88.81 83 GLY A C 1
ATOM 618 O O . GLY A 1 83 ? -11.198 -11.161 17.213 1.00 88.81 83 GLY A O 1
ATOM 619 N N . ASP A 1 84 ? -11.677 -13.355 17.271 1.00 89.38 84 ASP A N 1
ATOM 620 C CA . ASP A 1 84 ? -10.724 -13.682 18.339 1.00 89.38 84 ASP A CA 1
ATOM 621 C C . ASP A 1 84 ? -9.297 -13.958 17.834 1.00 89.38 84 ASP A C 1
ATOM 623 O O . ASP A 1 84 ? -8.433 -14.342 18.623 1.00 89.38 84 ASP A O 1
ATOM 627 N N . ARG A 1 85 ? -9.018 -13.785 16.537 1.00 90.25 85 ARG A N 1
ATOM 628 C CA . ARG A 1 85 ? -7.727 -14.131 15.921 1.00 90.25 85 ARG A CA 1
ATOM 629 C C . ARG A 1 85 ? -7.042 -12.914 15.316 1.00 90.25 85 ARG A C 1
ATOM 631 O O . ARG A 1 85 ? -7.709 -11.963 14.923 1.00 90.25 85 ARG A O 1
ATOM 638 N N . ASP A 1 86 ? -5.724 -12.988 15.216 1.00 90.56 86 ASP A N 1
ATOM 639 C CA . ASP A 1 86 ? -4.917 -12.039 14.451 1.00 90.56 86 ASP A CA 1
ATOM 640 C C . ASP A 1 86 ? -5.217 -12.137 12.949 1.00 90.56 86 ASP A C 1
ATOM 642 O O . ASP A 1 86 ? -5.743 -13.152 12.470 1.00 90.56 86 ASP A O 1
ATOM 646 N N . LEU A 1 87 ? -4.885 -11.074 12.214 1.00 89.19 87 LEU A N 1
ATOM 647 C CA . LEU A 1 87 ? -5.075 -10.999 10.772 1.00 89.19 87 LEU A CA 1
ATOM 648 C C . LEU A 1 87 ? -4.385 -12.187 10.071 1.00 89.19 87 LEU A C 1
ATOM 650 O O . LEU A 1 87 ? -3.168 -12.351 10.191 1.00 89.19 87 LEU A O 1
ATOM 654 N N . PRO A 1 88 ? -5.130 -13.034 9.342 1.00 78.94 88 PRO A N 1
ATOM 655 C CA . PRO A 1 88 ? -4.551 -14.189 8.671 1.00 78.94 88 PRO A CA 1
ATOM 656 C C . PRO A 1 88 ? -3.793 -13.775 7.403 1.00 78.94 88 PRO A C 1
ATOM 658 O O . PRO A 1 88 ? -4.128 -12.781 6.767 1.00 78.94 88 PRO A O 1
ATOM 661 N N . GLY A 1 89 ? -2.825 -14.594 6.980 1.00 70.19 89 GLY A N 1
ATOM 662 C CA . GLY A 1 89 ? -2.193 -14.456 5.659 1.00 70.19 89 GLY A CA 1
ATOM 663 C C . GLY A 1 89 ? -0.993 -13.509 5.594 1.00 70.19 89 GLY A C 1
ATOM 664 O O . GLY A 1 89 ? -0.416 -13.352 4.524 1.00 70.19 89 GLY A O 1
ATOM 665 N N . LEU A 1 90 ? -0.564 -12.950 6.726 1.00 75.12 90 LEU A N 1
ATOM 666 C CA . LEU A 1 90 ? 0.742 -12.306 6.873 1.00 75.12 90 LEU A CA 1
ATOM 667 C C . LEU A 1 90 ? 1.825 -13.395 6.940 1.00 75.12 90 LEU A C 1
ATOM 669 O O . LEU A 1 90 ? 2.236 -13.830 8.013 1.00 75.12 90 LEU A O 1
ATOM 673 N N . THR A 1 91 ? 2.165 -13.970 5.786 1.00 65.25 91 THR A N 1
ATOM 674 C CA . THR A 1 91 ? 3.121 -15.084 5.689 1.00 65.25 91 THR A CA 1
ATOM 675 C C . THR A 1 91 ? 4.511 -14.589 5.326 1.00 65.25 91 THR A C 1
ATOM 677 O O . THR A 1 91 ? 4.653 -13.638 4.562 1.00 65.25 91 THR A O 1
ATOM 680 N N . THR A 1 92 ? 5.535 -15.297 5.800 1.00 60.50 92 THR A N 1
ATOM 681 C CA . THR A 1 92 ? 6.941 -14.915 5.644 1.00 60.50 92 THR A CA 1
ATOM 682 C C . THR A 1 92 ? 7.384 -14.775 4.189 1.00 60.50 92 THR A C 1
ATOM 684 O O . THR A 1 92 ? 8.018 -13.789 3.854 1.00 60.50 92 THR A O 1
ATOM 687 N N . ASP A 1 93 ? 6.968 -15.675 3.299 1.00 66.62 93 ASP A N 1
ATOM 688 C CA . ASP A 1 93 ? 7.432 -15.700 1.900 1.00 66.62 93 ASP A CA 1
ATOM 689 C C . ASP A 1 93 ? 6.352 -15.267 0.883 1.00 66.62 93 ASP A C 1
ATOM 691 O O . ASP A 1 93 ? 6.432 -15.602 -0.299 1.00 66.62 93 ASP A O 1
ATOM 695 N N . GLY A 1 94 ? 5.296 -14.588 1.347 1.00 67.44 94 GLY A N 1
ATOM 696 C CA . GLY A 1 94 ? 4.129 -14.228 0.533 1.00 67.44 94 GLY A CA 1
ATOM 697 C C . GLY A 1 94 ? 4.271 -12.913 -0.251 1.00 67.44 94 GLY A C 1
ATOM 698 O O . GLY A 1 94 ? 5.172 -12.120 0.030 1.00 67.44 94 GLY A O 1
ATOM 699 N N . PRO A 1 95 ? 3.374 -12.660 -1.226 1.00 73.88 95 PRO A N 1
ATOM 700 C CA . PRO A 1 95 ? 3.284 -11.372 -1.917 1.00 73.88 95 PRO A CA 1
ATOM 701 C C . PRO A 1 95 ? 2.972 -10.218 -0.955 1.00 73.88 95 PRO A C 1
ATOM 703 O O . PRO A 1 95 ? 2.460 -10.433 0.145 1.00 73.88 95 PRO A O 1
ATOM 706 N N . VAL A 1 96 ? 3.203 -8.982 -1.407 1.00 81.12 96 VAL A N 1
ATOM 707 C CA . VAL A 1 96 ? 2.758 -7.787 -0.675 1.00 81.12 96 VAL A CA 1
ATOM 708 C C . VAL A 1 96 ? 1.234 -7.787 -0.556 1.00 81.12 96 VAL A C 1
ATOM 710 O O . VAL A 1 96 ? 0.512 -8.019 -1.532 1.00 81.12 96 VAL A O 1
ATOM 713 N N . ALA A 1 97 ? 0.750 -7.492 0.648 1.00 86.31 97 ALA A N 1
ATOM 714 C CA . ALA A 1 97 ? -0.661 -7.276 0.925 1.00 86.31 97 ALA A CA 1
ATOM 715 C C . ALA A 1 97 ? -0.925 -5.790 1.185 1.00 86.31 97 ALA A C 1
ATOM 717 O O . ALA A 1 97 ? -0.271 -5.175 2.027 1.00 86.31 97 ALA A O 1
ATOM 718 N N . LEU A 1 98 ? -1.915 -5.222 0.496 1.00 88.88 98 LEU A N 1
ATOM 719 C CA . LEU A 1 98 ? -2.432 -3.892 0.817 1.00 88.88 98 LEU A CA 1
ATOM 720 C C . LEU A 1 98 ? -3.634 -4.065 1.736 1.00 88.88 98 LEU A C 1
ATOM 722 O O . LEU A 1 98 ? -4.702 -4.479 1.285 1.00 88.88 98 LEU A O 1
ATOM 726 N N . LEU A 1 99 ? -3.438 -3.822 3.033 1.00 92.06 99 LEU A N 1
ATOM 727 C CA . LEU A 1 99 ? -4.411 -4.123 4.084 1.00 92.06 99 LEU A CA 1
ATOM 728 C C . LEU A 1 99 ? -5.257 -2.881 4.380 1.00 92.06 99 LEU A C 1
ATOM 730 O O . LEU A 1 99 ? -4.737 -1.927 4.967 1.00 92.06 99 LEU A O 1
ATOM 734 N N . PRO A 1 100 ? -6.525 -2.827 3.943 1.00 93.81 100 PRO A N 1
ATOM 735 C CA . PRO A 1 100 ? -7.304 -1.607 4.046 1.00 93.81 100 PRO A CA 1
ATOM 736 C C . PRO A 1 100 ? -7.638 -1.297 5.502 1.00 93.81 100 PRO A C 1
ATOM 738 O O . PRO A 1 100 ? -7.974 -2.187 6.291 1.00 93.81 100 PRO A O 1
ATOM 741 N N . VAL A 1 101 ? -7.581 -0.013 5.842 1.00 94.75 101 VAL A N 1
ATOM 742 C CA . VAL A 1 101 ? -8.070 0.524 7.109 1.00 94.75 101 VAL A CA 1
ATOM 743 C C . VAL A 1 101 ? -9.517 0.958 6.905 1.00 94.75 101 VAL A C 1
ATOM 745 O O . VAL A 1 101 ? -9.784 1.925 6.199 1.00 94.75 101 VAL A O 1
ATOM 748 N N . ILE A 1 102 ? -10.453 0.232 7.513 1.00 94.50 102 ILE A N 1
ATOM 749 C CA . ILE A 1 102 ? -11.898 0.487 7.422 1.00 94.50 102 ILE A CA 1
ATOM 750 C C . ILE A 1 102 ? -12.432 0.641 8.842 1.00 94.50 102 ILE A C 1
ATOM 752 O O . ILE A 1 102 ? -12.233 -0.244 9.681 1.00 94.50 102 ILE A O 1
ATOM 756 N N . ASP A 1 103 ? -13.082 1.771 9.124 1.00 92.44 103 ASP A N 1
ATOM 757 C CA . ASP A 1 103 ? -13.569 2.139 10.462 1.00 92.44 103 ASP A CA 1
ATOM 758 C C . ASP A 1 103 ? -12.483 2.024 11.553 1.00 92.44 103 ASP A C 1
ATOM 760 O O . ASP A 1 103 ? -12.718 1.527 12.658 1.00 92.44 103 ASP A O 1
ATOM 764 N N . GLY A 1 104 ? -11.252 2.424 11.214 1.00 90.81 104 GLY A N 1
ATOM 765 C CA . GLY A 1 104 ? -10.088 2.352 12.102 1.00 90.81 104 GLY A CA 1
ATOM 766 C C . GLY A 1 104 ? -9.549 0.939 12.349 1.00 90.81 104 GLY A C 1
ATOM 767 O O . GLY A 1 104 ? -8.660 0.773 13.176 1.00 90.81 104 GLY A O 1
ATOM 768 N N . LYS A 1 105 ? -10.060 -0.088 11.660 1.00 94.38 105 LYS A N 1
ATOM 769 C CA . LYS A 1 105 ? -9.577 -1.472 11.768 1.00 94.38 105 LYS A CA 1
ATOM 770 C C . LYS A 1 105 ? -8.838 -1.896 10.513 1.00 94.38 105 LYS A C 1
ATOM 772 O O . LYS A 1 105 ? -9.295 -1.621 9.407 1.00 94.38 105 LYS A O 1
ATOM 777 N N . VAL A 1 106 ? -7.754 -2.643 10.689 1.00 94.88 106 VAL A N 1
ATOM 778 C CA . VAL A 1 106 ? -7.008 -3.239 9.580 1.00 94.88 106 VAL A CA 1
ATOM 779 C C . VAL A 1 106 ? -7.716 -4.518 9.157 1.00 94.88 106 VAL A C 1
ATOM 781 O O . VAL A 1 106 ? -7.976 -5.412 9.969 1.00 94.88 106 VAL A O 1
ATOM 784 N N . ARG A 1 107 ? -8.095 -4.590 7.883 1.00 92.69 107 ARG A N 1
ATOM 785 C CA . ARG A 1 107 ? -8.870 -5.701 7.326 1.00 92.69 107 ARG A CA 1
ATOM 786 C C . ARG A 1 107 ? -8.032 -6.550 6.379 1.00 92.69 107 ARG A C 1
ATOM 788 O O . ARG A 1 107 ? -7.001 -6.088 5.892 1.00 92.69 107 ARG A O 1
ATOM 795 N N . PRO A 1 108 ? -8.455 -7.804 6.117 1.00 88.94 108 PRO A N 1
ATOM 796 C CA . PRO A 1 108 ? -7.844 -8.599 5.066 1.00 88.94 108 PRO A CA 1
ATOM 797 C C . PRO A 1 108 ? -7.884 -7.821 3.753 1.00 88.94 108 PRO A C 1
ATOM 799 O O . PRO A 1 108 ? -8.918 -7.261 3.389 1.00 88.94 108 PRO A O 1
ATOM 802 N N . GLY A 1 109 ? -6.733 -7.753 3.101 1.00 84.88 109 GLY A N 1
ATOM 803 C CA . GLY A 1 109 ? -6.527 -6.965 1.900 1.00 84.88 109 GLY A CA 1
ATOM 804 C C . GLY A 1 109 ? -6.475 -7.792 0.629 1.00 84.88 109 GLY A C 1
ATOM 805 O O . GLY A 1 109 ? -6.657 -9.012 0.641 1.00 84.88 109 GLY A O 1
ATOM 806 N N . VAL A 1 110 ? -6.173 -7.108 -0.470 1.00 81.44 110 VAL A N 1
ATOM 807 C CA . VAL A 1 110 ? -5.835 -7.758 -1.736 1.00 81.44 110 VAL A CA 1
ATOM 808 C C . VAL A 1 110 ? -4.347 -8.100 -1.715 1.00 81.44 110 VAL A C 1
ATOM 810 O O . VAL A 1 110 ? -3.504 -7.263 -1.382 1.00 81.44 110 VAL A O 1
ATOM 813 N N . SER A 1 111 ? -4.032 -9.350 -2.049 1.00 83.81 111 SER A N 1
ATOM 814 C CA . SER A 1 111 ? -2.665 -9.774 -2.338 1.00 83.81 111 SER A CA 1
ATOM 815 C C . SER A 1 111 ? -2.343 -9.441 -3.783 1.00 83.81 111 SER A C 1
ATOM 817 O O . SER A 1 111 ? -3.083 -9.837 -4.687 1.00 83.81 111 SER A O 1
ATOM 819 N N . TYR A 1 112 ? -1.228 -8.754 -3.991 1.00 82.62 112 TYR A N 1
ATOM 820 C CA . TYR A 1 112 ? -0.809 -8.368 -5.326 1.00 82.62 112 TYR A CA 1
ATOM 821 C C . TYR A 1 112 ? 0.409 -9.153 -5.784 1.00 82.62 112 TYR A C 1
ATOM 823 O O . TYR A 1 112 ? 1.338 -9.389 -5.017 1.00 82.62 112 TYR A O 1
ATOM 831 N N . ASP A 1 113 ? 0.442 -9.509 -7.062 1.00 85.94 113 ASP A N 1
ATOM 832 C CA . ASP A 1 113 ? 1.669 -9.975 -7.685 1.00 85.94 113 ASP A CA 1
ATOM 833 C C . ASP A 1 113 ? 2.658 -8.804 -7.794 1.00 85.94 113 ASP A C 1
ATOM 835 O O . ASP A 1 113 ? 2.415 -7.801 -8.473 1.00 85.94 113 ASP A O 1
ATOM 839 N N . THR A 1 114 ? 3.774 -8.950 -7.085 1.00 84.56 114 THR A N 1
ATOM 840 C CA . THR A 1 114 ? 4.867 -7.980 -6.979 1.00 84.56 114 THR A CA 1
ATOM 841 C C . THR A 1 114 ? 5.982 -8.247 -7.984 1.00 84.56 114 THR A C 1
ATOM 843 O O . THR A 1 114 ? 7.076 -7.692 -7.859 1.00 84.56 114 THR A O 1
ATOM 846 N N . GLN A 1 115 ? 5.775 -9.120 -8.974 1.00 86.50 115 GLN A N 1
ATOM 847 C CA . GLN A 1 115 ? 6.736 -9.271 -10.061 1.00 86.50 115 GLN A CA 1
ATOM 848 C C . GLN A 1 115 ? 7.050 -7.900 -10.673 1.00 86.50 115 GLN A C 1
ATOM 850 O O . GLN A 1 115 ? 6.164 -7.179 -11.126 1.00 86.50 115 GLN A O 1
ATOM 855 N N . HIS A 1 116 ? 8.339 -7.549 -10.674 1.00 88.94 116 HIS A N 1
ATOM 856 C CA . HIS A 1 116 ? 8.885 -6.282 -11.174 1.00 88.94 116 HIS A CA 1
ATOM 857 C C . HIS A 1 116 ? 8.537 -5.016 -10.376 1.00 88.94 116 HIS A C 1
ATOM 859 O O . HIS A 1 116 ? 9.009 -3.950 -10.766 1.00 88.94 116 HIS A O 1
ATOM 865 N N . VAL A 1 117 ? 7.784 -5.093 -9.273 1.00 90.44 117 VAL A N 1
ATOM 866 C CA . VAL A 1 117 ? 7.424 -3.924 -8.450 1.00 90.44 117 VAL A CA 1
ATOM 867 C C . VAL A 1 117 ? 7.578 -4.238 -6.968 1.00 90.44 117 VAL A C 1
ATOM 869 O O . VAL A 1 117 ? 6.927 -5.135 -6.445 1.00 90.44 117 VAL A O 1
ATOM 872 N N . SER A 1 118 ? 8.388 -3.454 -6.260 1.00 89.31 118 SER A N 1
ATOM 873 C CA . SER A 1 118 ? 8.486 -3.496 -4.801 1.00 89.31 118 SER A CA 1
ATOM 874 C C . SER A 1 118 ? 7.877 -2.240 -4.182 1.00 89.31 118 SER A C 1
ATOM 876 O O . SER A 1 118 ? 8.430 -1.148 -4.315 1.00 89.31 118 SER A O 1
ATOM 878 N N . MET A 1 119 ? 6.755 -2.397 -3.474 1.00 86.56 119 MET A N 1
ATOM 879 C CA . MET A 1 119 ? 6.179 -1.339 -2.629 1.00 86.56 119 MET A CA 1
ATOM 880 C C . MET A 1 119 ? 6.834 -1.266 -1.251 1.00 86.56 119 MET A C 1
ATOM 882 O O . MET A 1 119 ? 6.729 -0.261 -0.575 1.00 86.56 119 MET A O 1
ATOM 886 N N . CYS A 1 120 ? 7.567 -2.297 -0.842 1.00 83.38 120 CYS A N 1
ATOM 887 C CA . CYS A 1 120 ? 8.335 -2.311 0.405 1.00 83.38 120 CYS A CA 1
ATOM 888 C C . CYS A 1 120 ? 9.695 -1.631 0.227 1.00 83.38 120 CYS A C 1
ATOM 890 O O . CYS A 1 120 ? 10.715 -2.140 0.686 1.00 83.38 120 CYS A O 1
ATOM 892 N N . GLY A 1 121 ? 9.712 -0.565 -0.575 1.00 69.81 121 GLY A N 1
ATOM 893 C CA . GLY A 1 121 ? 10.912 0.105 -1.047 1.00 69.81 121 GLY A CA 1
ATOM 894 C C . GLY A 1 121 ? 11.573 0.959 0.034 1.00 69.81 121 GLY A C 1
ATOM 895 O O . GLY A 1 121 ? 11.543 0.646 1.217 1.00 69.81 121 GLY A O 1
ATOM 896 N N . THR A 1 122 ? 12.218 2.049 -0.371 1.00 73.38 122 THR A N 1
ATOM 897 C CA . THR A 1 122 ? 13.043 2.873 0.532 1.00 73.38 122 THR A CA 1
ATOM 898 C C . THR A 1 122 ? 12.269 3.975 1.252 1.00 73.38 122 THR A C 1
ATOM 900 O O . THR A 1 122 ? 12.884 4.794 1.934 1.00 73.38 122 THR A O 1
ATOM 903 N N . HIS A 1 123 ? 10.950 4.062 1.067 1.00 81.25 123 HIS A N 1
ATOM 904 C CA . HIS A 1 123 ? 10.141 5.027 1.806 1.00 81.25 123 HIS A CA 1
ATOM 905 C C . HIS A 1 123 ? 9.872 4.535 3.232 1.00 81.25 123 HIS A C 1
ATOM 907 O O . HIS A 1 123 ? 9.844 3.338 3.500 1.00 81.25 123 HIS A O 1
ATOM 913 N N . ASN A 1 124 ? 9.643 5.478 4.145 1.00 80.69 124 ASN A N 1
ATOM 914 C CA . ASN A 1 124 ? 9.443 5.185 5.568 1.00 80.69 124 ASN A CA 1
ATOM 915 C C . ASN A 1 124 ? 7.964 5.177 5.990 1.00 80.69 124 ASN A C 1
ATOM 917 O O . ASN A 1 124 ? 7.674 5.032 7.173 1.00 80.69 124 ASN A O 1
ATOM 921 N N . GLU A 1 125 ? 7.041 5.350 5.043 1.00 87.50 125 GLU A N 1
ATOM 922 C CA . GLU A 1 125 ? 5.604 5.338 5.324 1.00 87.50 125 GLU A CA 1
ATOM 923 C C . GLU A 1 125 ? 5.062 3.907 5.367 1.00 87.50 125 GLU A C 1
ATOM 925 O O . GLU A 1 125 ? 5.084 3.197 4.359 1.00 87.50 125 GLU A O 1
ATOM 930 N N . ALA A 1 126 ? 4.582 3.490 6.540 1.00 86.62 126 ALA A N 1
ATOM 931 C CA . ALA A 1 126 ? 3.938 2.191 6.751 1.00 86.62 126 ALA A CA 1
ATOM 932 C C . ALA A 1 126 ? 2.416 2.235 6.511 1.00 86.62 126 ALA A C 1
ATOM 934 O O . ALA A 1 126 ? 1.804 1.206 6.210 1.00 86.62 126 ALA A O 1
ATOM 935 N N . ILE A 1 127 ? 1.817 3.424 6.643 1.00 91.81 127 ILE A N 1
ATOM 936 C CA . IL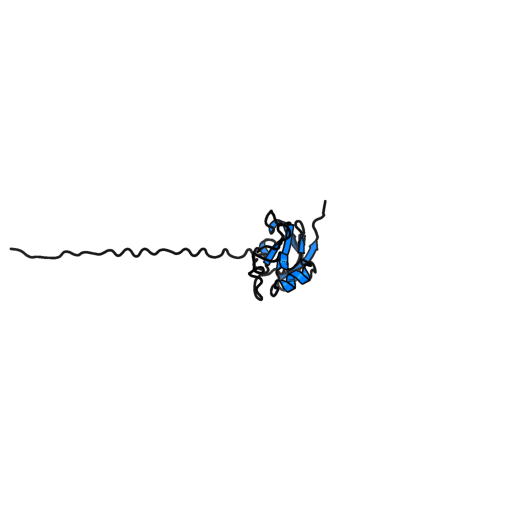E A 1 127 ? 0.415 3.710 6.334 1.00 91.81 127 ILE A CA 1
ATOM 937 C C . ILE A 1 127 ? 0.397 4.661 5.147 1.00 91.81 127 ILE A C 1
ATOM 939 O O . ILE A 1 127 ? 1.100 5.668 5.152 1.00 91.81 127 ILE A O 1
ATOM 943 N N . ILE A 1 128 ? -0.405 4.343 4.139 1.00 92.62 128 ILE A N 1
ATOM 944 C CA . ILE A 1 128 ? -0.579 5.192 2.968 1.00 92.62 128 ILE A CA 1
ATOM 945 C C . ILE A 1 128 ? -2.043 5.586 2.870 1.00 92.62 128 ILE A C 1
ATOM 947 O O . ILE A 1 128 ? -2.911 4.742 2.635 1.00 92.62 128 ILE A O 1
ATOM 951 N N . ASP A 1 129 ? -2.306 6.870 3.080 1.00 93.38 129 ASP A N 1
ATOM 952 C CA . ASP A 1 129 ? -3.654 7.419 3.081 1.00 93.38 129 ASP A CA 1
ATOM 953 C C . ASP A 1 129 ? -4.270 7.408 1.683 1.00 93.38 129 ASP A C 1
ATOM 955 O O . ASP A 1 129 ? -3.579 7.515 0.663 1.00 93.38 129 ASP A O 1
ATOM 959 N N . ARG A 1 130 ? -5.600 7.340 1.647 1.00 92.12 130 ARG A N 1
ATOM 960 C CA . ARG A 1 130 ? -6.377 7.595 0.437 1.00 92.12 130 ARG A CA 1
ATOM 961 C C . ARG A 1 130 ? -5.964 8.919 -0.224 1.00 92.12 130 ARG A C 1
ATOM 963 O O . ARG A 1 130 ? -5.706 9.920 0.447 1.00 92.12 130 ARG A O 1
ATOM 970 N N . GLY A 1 131 ? -5.921 8.904 -1.551 1.00 91.62 131 GLY A N 1
ATOM 971 C CA . GLY A 1 131 ? -5.523 10.008 -2.416 1.00 91.62 131 GLY A CA 1
ATOM 972 C C . GLY A 1 131 ? -4.015 10.249 -2.472 1.00 91.62 131 GLY A C 1
ATOM 973 O O . GLY A 1 131 ? -3.591 11.225 -3.082 1.00 91.62 131 GLY A O 1
ATOM 974 N N . SER A 1 132 ? -3.204 9.419 -1.808 1.00 93.75 132 SER A N 1
ATOM 975 C CA . SER A 1 132 ? -1.749 9.507 -1.924 1.00 93.75 132 SER A CA 1
ATOM 976 C C . SER A 1 132 ? -1.273 8.934 -3.256 1.00 93.75 132 SER A C 1
ATOM 978 O O . SER A 1 132 ? -1.807 7.936 -3.750 1.00 93.75 132 SER A O 1
ATOM 980 N N . THR A 1 133 ? -0.184 9.499 -3.765 1.00 93.94 133 THR A N 1
ATOM 981 C CA . THR A 1 133 ? 0.510 9.008 -4.956 1.00 93.94 133 THR A CA 1
ATOM 982 C C . THR A 1 133 ? 1.858 8.420 -4.551 1.00 93.94 133 THR A C 1
ATOM 984 O O . THR A 1 133 ? 2.693 9.102 -3.948 1.00 93.94 133 THR A O 1
ATOM 987 N N . LEU A 1 134 ? 2.130 7.162 -4.906 1.00 93.62 134 LEU A N 1
ATOM 988 C CA . LEU A 1 134 ? 3.482 6.610 -4.789 1.00 93.62 134 LEU A CA 1
ATOM 989 C C . LEU A 1 134 ? 4.300 6.955 -6.021 1.00 93.62 134 LEU A C 1
ATOM 991 O O . LEU A 1 134 ? 3.819 6.854 -7.145 1.00 93.62 134 LEU A O 1
ATOM 995 N N . THR A 1 135 ? 5.567 7.291 -5.805 1.00 94.75 135 THR A N 1
ATOM 996 C CA . THR A 1 135 ? 6.566 7.397 -6.872 1.00 94.75 135 THR A CA 1
ATOM 997 C C . THR A 1 135 ? 7.545 6.239 -6.781 1.00 94.75 135 THR A C 1
ATOM 999 O O . THR A 1 135 ? 7.993 5.861 -5.695 1.00 94.75 135 THR A O 1
ATOM 1002 N N . PHE A 1 136 ? 7.914 5.712 -7.940 1.00 95.12 136 PHE A N 1
ATOM 1003 C CA . PHE A 1 136 ? 8.827 4.597 -8.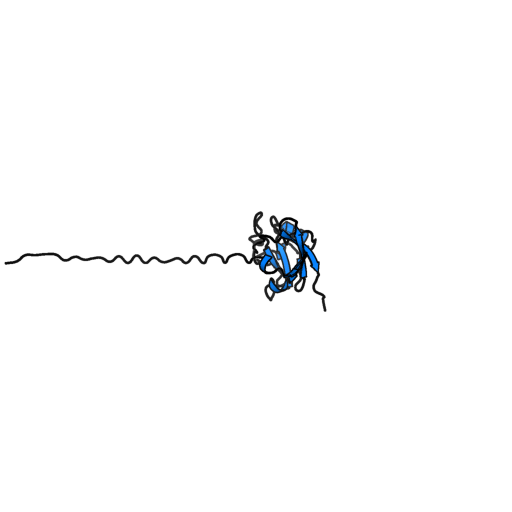112 1.00 95.12 136 PHE A CA 1
ATOM 1004 C C . PHE A 1 136 ? 10.015 5.014 -8.972 1.00 95.12 136 PHE A C 1
ATOM 1006 O O . PHE A 1 136 ? 9.877 5.789 -9.922 1.00 95.12 136 PHE A O 1
ATOM 1013 N N . ALA A 1 137 ? 11.172 4.442 -8.662 1.00 94.31 137 ALA A N 1
ATOM 1014 C CA . ALA A 1 137 ? 12.347 4.462 -9.521 1.00 94.31 137 ALA A CA 1
ATOM 1015 C C . ALA A 1 137 ? 12.604 3.054 -10.064 1.00 94.31 137 ALA A C 1
ATOM 1017 O O . ALA A 1 137 ? 12.209 2.067 -9.441 1.00 94.31 137 ALA A O 1
ATOM 1018 N N . GLN A 1 138 ? 13.248 2.964 -11.227 1.00 93.19 138 GLN A N 1
ATOM 1019 C CA . GLN A 1 138 ? 13.650 1.686 -11.805 1.00 93.19 138 GLN A CA 1
ATOM 1020 C C . GLN A 1 138 ? 15.107 1.388 -11.462 1.00 93.19 138 GLN A C 1
ATOM 1022 O O . GLN A 1 138 ? 15.965 2.272 -11.527 1.00 93.19 138 GLN A O 1
ATOM 1027 N N . ASP A 1 139 ? 15.402 0.145 -11.105 1.00 88.75 139 ASP A N 1
ATOM 1028 C CA . ASP A 1 139 ? 16.776 -0.315 -10.976 1.00 88.75 139 ASP A CA 1
ATOM 1029 C C . ASP A 1 139 ? 17.393 -0.637 -12.351 1.00 88.75 139 ASP A C 1
ATOM 1031 O O . ASP A 1 139 ? 16.730 -0.633 -13.391 1.00 88.75 139 ASP A O 1
ATOM 1035 N N . GLY A 1 140 ? 18.692 -0.945 -12.370 1.00 84.75 140 GLY A N 1
ATOM 1036 C CA . GLY A 1 140 ? 19.405 -1.299 -13.604 1.00 84.75 140 GLY A CA 1
ATOM 1037 C C . GLY A 1 140 ? 18.973 -2.625 -14.250 1.00 84.75 140 GLY A C 1
ATOM 1038 O O . GLY A 1 140 ? 19.490 -2.964 -15.313 1.00 84.75 140 GLY A O 1
ATOM 1039 N N . TYR A 1 141 ? 18.060 -3.373 -13.625 1.00 88.19 141 TYR A N 1
ATOM 10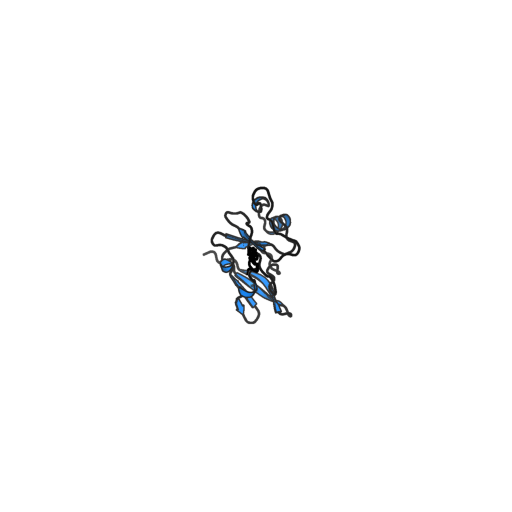40 C CA . TYR A 1 141 ? 17.535 -4.658 -14.093 1.00 88.19 141 TYR A CA 1
ATOM 1041 C C . TYR A 1 141 ? 16.063 -4.577 -14.522 1.00 88.19 141 TYR A C 1
ATOM 1043 O O . TYR A 1 141 ? 15.490 -5.585 -14.937 1.00 88.19 141 TYR A O 1
ATOM 1051 N N . GLY A 1 142 ? 15.457 -3.387 -14.472 1.00 87.81 142 GLY A N 1
ATOM 1052 C CA . GLY A 1 142 ? 14.082 -3.153 -14.899 1.00 87.81 142 GLY A CA 1
ATOM 1053 C C . GLY A 1 142 ? 13.032 -3.292 -13.792 1.00 87.81 142 GLY A C 1
ATOM 1054 O O . GLY A 1 142 ? 11.840 -3.222 -14.092 1.00 87.81 142 GLY A O 1
ATOM 1055 N N . GLN A 1 143 ? 13.433 -3.479 -12.532 1.00 91.44 143 GLN A N 1
ATOM 1056 C CA . GLN A 1 143 ? 12.527 -3.578 -11.390 1.00 91.44 143 GLN A CA 1
ATOM 1057 C C . GLN A 1 143 ? 12.208 -2.193 -10.823 1.00 91.44 143 GLN A C 1
ATOM 1059 O O . GLN A 1 143 ? 13.099 -1.396 -10.541 1.00 91.44 143 GLN A O 1
ATOM 1064 N N . TRP A 1 144 ? 10.924 -1.925 -10.610 1.00 93.69 144 TRP A N 1
ATOM 1065 C CA . TRP A 1 144 ? 10.437 -0.719 -9.956 1.00 93.69 144 TRP A CA 1
ATOM 1066 C C . TRP A 1 144 ? 10.460 -0.878 -8.439 1.00 93.69 144 TRP A C 1
ATOM 1068 O O . TRP A 1 144 ? 10.056 -1.909 -7.901 1.00 93.69 144 TRP A O 1
ATOM 1078 N N . PHE A 1 145 ? 10.892 0.156 -7.730 1.00 92.75 145 PHE A N 1
ATOM 1079 C CA . PHE A 1 145 ? 10.844 0.215 -6.274 1.00 92.75 145 PHE A CA 1
ATOM 1080 C C . PHE A 1 145 ? 10.285 1.558 -5.823 1.00 92.75 145 PHE A C 1
ATOM 1082 O O . PHE A 1 145 ? 10.659 2.605 -6.352 1.00 92.75 145 PHE A O 1
ATOM 1089 N N . ALA A 1 146 ? 9.363 1.520 -4.864 1.00 92.81 146 ALA A N 1
ATOM 1090 C CA . ALA A 1 146 ? 8.758 2.717 -4.308 1.00 92.81 146 ALA A CA 1
ATOM 1091 C C . ALA A 1 146 ? 9.820 3.530 -3.553 1.00 92.81 146 ALA A C 1
ATOM 1093 O O . ALA A 1 146 ? 10.538 3.001 -2.699 1.00 92.81 146 ALA A O 1
ATOM 1094 N N . VAL A 1 147 ? 9.933 4.817 -3.875 1.00 93.88 147 VAL A N 1
ATOM 1095 C CA . VAL A 1 147 ? 10.956 5.717 -3.312 1.00 93.88 147 VAL A CA 1
ATOM 1096 C C . VAL A 1 147 ? 10.369 6.838 -2.471 1.00 93.88 147 VAL A C 1
ATOM 1098 O O . VAL A 1 147 ? 11.044 7.339 -1.575 1.00 93.88 147 VAL A O 1
ATOM 1101 N N . SER A 1 148 ? 9.120 7.220 -2.725 1.00 92.88 148 SER A N 1
ATOM 1102 C CA . SER A 1 148 ? 8.437 8.259 -1.963 1.00 92.88 148 SER A CA 1
ATOM 1103 C C . SER A 1 148 ? 6.928 8.093 -2.029 1.00 92.88 148 SER A C 1
ATOM 1105 O O . SER A 1 148 ? 6.388 7.604 -3.023 1.00 92.88 148 SER A O 1
ATOM 1107 N N . VAL A 1 149 ? 6.266 8.578 -0.987 1.00 93.06 149 VAL A N 1
ATOM 1108 C CA . VAL A 1 149 ? 4.818 8.753 -0.930 1.00 93.06 149 VAL A CA 1
ATOM 1109 C C . VAL A 1 149 ? 4.559 10.253 -0.920 1.00 93.06 149 VAL A C 1
ATOM 1111 O O . VAL A 1 149 ? 5.108 10.966 -0.080 1.00 93.06 149 VAL A O 1
ATOM 1114 N N . LEU A 1 150 ? 3.778 10.736 -1.881 1.00 92.94 150 LEU A N 1
ATOM 1115 C CA . LEU A 1 150 ? 3.219 12.079 -1.850 1.00 92.94 150 LEU A CA 1
ATOM 1116 C C . LEU A 1 150 ? 1.833 11.967 -1.201 1.00 92.94 150 LEU A C 1
ATOM 1118 O O . LEU A 1 150 ? 0.971 11.307 -1.785 1.00 92.94 150 LEU A O 1
ATOM 1122 N N . PRO A 1 151 ? 1.617 12.541 -0.005 1.00 86.69 151 PRO A N 1
ATOM 1123 C CA . PRO A 1 151 ? 0.310 12.510 0.641 1.00 86.69 151 PRO A CA 1
ATOM 1124 C C . PRO A 1 151 ? -0.739 13.185 -0.238 1.00 86.69 151 PRO A C 1
ATOM 1126 O O . PRO A 1 151 ? -0.400 14.099 -0.996 1.00 86.69 151 PRO A O 1
ATOM 1129 N N . SER A 1 152 ? -2.006 12.792 -0.090 1.00 82.19 152 SER A N 1
ATOM 1130 C CA . SER A 1 152 ? -3.095 13.573 -0.672 1.00 82.19 152 SER A CA 1
ATOM 1131 C C . SER A 1 152 ? -2.974 15.027 -0.221 1.00 82.19 152 SER A C 1
ATOM 1133 O O . SER A 1 152 ? -2.804 15.316 0.968 1.00 82.19 152 SER A O 1
ATOM 1135 N N . GLU A 1 153 ? -3.035 15.963 -1.171 1.00 70.69 153 GLU A N 1
ATOM 1136 C CA . GLU A 1 153 ? -3.250 17.362 -0.823 1.00 70.69 153 GLU A CA 1
ATOM 1137 C C . GLU A 1 153 ? -4.612 17.422 -0.128 1.00 70.69 153 GLU A C 1
ATOM 1139 O O . GLU A 1 153 ? -5.656 17.325 -0.772 1.00 70.69 153 GLU A O 1
ATOM 1144 N N . GLN A 1 154 ? -4.612 17.500 1.205 1.00 51.00 154 GLN A N 1
ATOM 1145 C CA . GLN A 1 154 ? -5.830 17.788 1.947 1.00 51.00 154 GLN A CA 1
ATOM 1146 C C . GLN A 1 154 ? -6.314 19.166 1.491 1.00 51.00 154 GLN A C 1
ATOM 1148 O O . GLN A 1 154 ? -5.716 20.184 1.846 1.00 51.00 154 GLN A O 1
ATOM 1153 N N . ALA A 1 155 ? -7.344 19.176 0.646 1.00 40.66 155 ALA A N 1
ATOM 1154 C CA . ALA A 1 155 ? -8.091 20.374 0.288 1.00 40.66 155 ALA A CA 1
ATOM 1155 C C . ALA A 1 155 ? -8.914 20.876 1.482 1.00 40.66 155 ALA A C 1
ATOM 1157 O O . ALA A 1 155 ? -9.504 20.029 2.196 1.00 40.66 155 ALA A O 1
#

pLDDT: mean 80.91, std 16.6, range [40.34, 95.56]